Protein AF-A0A933M7L6-F1 (afdb_monomer_lite)

Foldseek 3Di:
DVPDDDDPVNVVVVVCVVVVDDCVPPDPPPPVNVVVVLCVCCCVCCVVVVDDPVLSVVVVDPVNVVVVVVCPVVVVVVVVVVVD

Radius of gyration: 23.64 Å; chains: 1; bounding box: 44×35×56 Å

Sequence (84 aa):
RRFGAMDEAEATARAHIFLDQKTDWIKEGTVDTRKQWHNLKYFTWVEQQEKSVDELNAQLDPEWWLREQARVSEIDMKLAAARG

Structure (mmCIF, N/CA/C/O backbone):
data_AF-A0A933M7L6-F1
#
_entry.id   AF-A0A933M7L6-F1
#
loop_
_atom_site.group_PDB
_atom_site.id
_atom_site.type_symbol
_atom_site.label_atom_id
_atom_site.label_alt_id
_atom_site.label_comp_id
_atom_site.label_asym_id
_atom_site.label_entity_id
_atom_site.label_seq_id
_atom_site.pdbx_PDB_ins_code
_atom_site.Cartn_x
_atom_site.Cartn_y
_atom_site.Cartn_z
_atom_site.occupancy
_atom_site.B_iso_or_equiv
_atom_site.auth_seq_id
_atom_site.auth_comp_id
_atom_site.auth_asym_id
_atom_site.auth_atom_id
_atom_site.pdbx_PDB_model_num
ATOM 1 N N . ARG A 1 1 ? 9.697 23.981 -32.927 1.00 57.34 1 ARG A N 1
ATOM 2 C CA . ARG A 1 1 ? 10.836 23.274 -33.573 1.00 57.34 1 ARG A CA 1
ATOM 3 C C . ARG A 1 1 ? 11.644 22.366 -32.626 1.00 57.34 1 ARG A C 1
ATOM 5 O O . ARG A 1 1 ? 12.703 21.914 -33.023 1.00 57.34 1 ARG A O 1
ATOM 12 N N . ARG A 1 2 ? 11.183 22.038 -31.408 1.00 70.44 2 ARG A N 1
ATOM 13 C CA . ARG A 1 2 ? 11.999 21.265 -30.447 1.00 70.44 2 ARG A CA 1
ATOM 14 C C . ARG A 1 2 ? 12.215 19.786 -30.828 1.00 70.44 2 ARG A C 1
ATOM 16 O O . ARG A 1 2 ? 13.143 19.185 -30.315 1.00 70.44 2 ARG A O 1
ATOM 23 N N . PHE A 1 3 ? 11.410 19.226 -31.736 1.00 73.12 3 PHE A N 1
ATOM 24 C CA . PHE A 1 3 ? 11.412 17.787 -32.044 1.00 73.12 3 PHE A CA 1
ATOM 25 C C . PHE A 1 3 ? 11.405 17.456 -33.549 1.00 73.12 3 PHE A C 1
ATOM 27 O O . PHE A 1 3 ? 10.874 16.423 -33.932 1.00 73.12 3 PHE A O 1
ATOM 34 N N . GLY A 1 4 ? 11.948 18.335 -34.402 1.00 84.44 4 GLY A N 1
ATOM 35 C CA . GLY A 1 4 ? 11.986 18.099 -35.856 1.00 84.44 4 GLY A CA 1
ATOM 36 C C . GLY A 1 4 ? 10.611 18.127 -36.543 1.00 84.44 4 GLY A C 1
ATOM 37 O O . GLY A 1 4 ? 9.620 18.554 -35.944 1.00 84.44 4 GLY A O 1
ATOM 38 N N . ALA A 1 5 ? 10.577 17.745 -37.822 1.00 87.62 5 ALA A N 1
ATOM 39 C CA . ALA A 1 5 ? 9.343 17.486 -38.565 1.00 87.62 5 ALA A CA 1
ATOM 40 C C . ALA A 1 5 ? 8.912 16.029 -38.332 1.00 87.62 5 ALA A C 1
ATOM 42 O O . ALA A 1 5 ? 9.764 15.157 -38.220 1.00 87.62 5 ALA A O 1
ATOM 43 N N . MET A 1 6 ? 7.606 15.775 -38.241 1.00 90.31 6 MET A N 1
ATOM 44 C CA . MET A 1 6 ? 7.072 14.415 -38.126 1.00 90.31 6 MET A CA 1
ATOM 45 C C . MET A 1 6 ? 6.968 13.808 -39.527 1.00 90.31 6 MET A C 1
ATOM 47 O O . MET A 1 6 ? 5.937 13.950 -40.183 1.00 90.31 6 MET A O 1
ATOM 51 N N . ASP A 1 7 ? 8.052 13.206 -40.001 1.00 94.00 7 ASP A N 1
ATOM 52 C CA . ASP A 1 7 ? 8.027 12.381 -41.207 1.00 94.00 7 ASP A CA 1
ATOM 53 C C . ASP A 1 7 ? 7.568 10.947 -40.887 1.00 94.00 7 ASP A C 1
ATOM 55 O O . ASP A 1 7 ? 7.315 10.589 -39.736 1.00 94.00 7 ASP A O 1
ATOM 59 N N . GLU A 1 8 ? 7.393 10.133 -41.925 1.00 93.56 8 GLU A N 1
ATOM 60 C CA . GLU A 1 8 ? 6.894 8.760 -41.798 1.00 93.56 8 GLU A CA 1
ATOM 61 C C . GLU A 1 8 ? 7.808 7.878 -40.932 1.00 93.56 8 GLU A C 1
ATOM 63 O O . GLU A 1 8 ? 7.324 7.049 -40.156 1.00 93.56 8 GLU A O 1
ATOM 68 N N . ALA A 1 9 ? 9.123 8.093 -41.010 1.00 92.81 9 ALA A N 1
ATOM 69 C CA . ALA A 1 9 ? 10.096 7.351 -40.220 1.00 92.81 9 ALA A CA 1
ATOM 70 C C . ALA A 1 9 ? 10.000 7.722 -38.733 1.00 92.81 9 ALA A C 1
ATOM 72 O O . ALA A 1 9 ? 9.922 6.836 -37.880 1.00 92.81 9 ALA A O 1
ATOM 73 N N . GLU A 1 10 ? 9.930 9.016 -38.420 1.00 92.56 10 GLU A N 1
ATOM 74 C CA . GLU A 1 10 ? 9.766 9.512 -37.051 1.00 92.56 10 GLU A CA 1
ATOM 75 C C . GLU A 1 10 ? 8.413 9.093 -36.456 1.00 92.56 10 GLU A C 1
ATOM 77 O O . GLU A 1 10 ? 8.335 8.694 -35.290 1.00 92.56 10 GLU A O 1
ATOM 82 N N . ALA A 1 11 ? 7.343 9.124 -37.257 1.00 93.06 11 ALA A N 1
ATOM 83 C CA . ALA A 1 11 ? 6.023 8.659 -36.837 1.00 93.06 11 ALA A CA 1
ATOM 84 C C . ALA A 1 11 ? 6.034 7.160 -36.503 1.00 93.06 11 ALA A C 1
ATOM 86 O O . ALA A 1 11 ? 5.509 6.757 -35.461 1.00 93.06 11 ALA A O 1
ATOM 87 N N . THR A 1 12 ? 6.683 6.350 -37.342 1.00 94.44 12 THR A N 1
ATOM 88 C CA . THR A 1 12 ? 6.829 4.905 -37.129 1.00 94.44 12 THR A CA 1
ATOM 89 C C . THR A 1 12 ? 7.642 4.618 -35.868 1.00 94.44 12 THR A C 1
ATOM 91 O O . THR A 1 12 ? 7.185 3.879 -34.996 1.00 94.44 12 THR A O 1
ATOM 94 N N . ALA A 1 13 ? 8.799 5.266 -35.703 1.00 92.19 13 ALA A N 1
ATOM 95 C CA . ALA A 1 13 ? 9.646 5.095 -34.522 1.00 92.19 13 ALA A CA 1
ATOM 96 C C . ALA A 1 13 ? 8.905 5.439 -33.218 1.00 92.19 13 ALA A C 1
ATOM 98 O O . ALA A 1 13 ? 9.010 4.713 -32.228 1.00 92.19 13 ALA A O 1
ATOM 99 N N . ARG A 1 14 ? 8.097 6.508 -33.212 1.00 91.62 14 ARG A N 1
ATOM 100 C CA . ARG A 1 14 ? 7.278 6.868 -32.043 1.00 91.62 14 ARG A CA 1
ATOM 101 C C . ARG A 1 14 ? 6.124 5.909 -31.798 1.00 91.62 14 ARG A C 1
ATOM 103 O O . ARG A 1 14 ? 5.807 5.658 -30.640 1.00 91.62 14 ARG A O 1
ATOM 110 N N . ALA A 1 15 ? 5.499 5.372 -32.843 1.00 94.06 15 ALA A N 1
ATOM 111 C CA . ALA A 1 15 ? 4.454 4.367 -32.680 1.00 94.06 15 ALA A CA 1
ATOM 112 C C . ALA A 1 15 ? 5.004 3.112 -31.983 1.00 94.06 15 ALA A C 1
ATOM 114 O O . ALA A 1 15 ? 4.377 2.601 -31.053 1.00 94.06 15 ALA A O 1
ATOM 115 N N . HIS A 1 16 ? 6.217 2.684 -32.342 1.00 94.12 16 HIS A N 1
ATOM 116 C CA . HIS A 1 16 ? 6.888 1.543 -31.715 1.00 94.12 16 HIS A CA 1
ATOM 117 C C . HIS A 1 16 ? 7.184 1.727 -30.223 1.00 94.12 16 HIS A C 1
ATOM 119 O O . HIS A 1 16 ? 7.175 0.742 -29.491 1.00 94.12 16 HIS A O 1
ATOM 125 N N . ILE A 1 17 ? 7.311 2.966 -29.723 1.00 92.06 17 ILE A N 1
ATOM 126 C CA . ILE A 1 17 ? 7.374 3.215 -28.270 1.00 92.06 17 ILE A CA 1
ATOM 127 C C . ILE A 1 17 ? 6.164 2.597 -27.571 1.00 92.06 17 ILE A C 1
ATOM 129 O O . ILE A 1 17 ? 6.324 2.057 -26.488 1.00 92.06 17 ILE A O 1
ATOM 133 N N . PHE A 1 18 ? 4.973 2.645 -28.166 1.00 90.56 18 PHE A N 1
ATOM 134 C CA . PHE A 1 18 ? 3.765 2.076 -27.569 1.00 90.56 18 PHE A CA 1
ATOM 135 C C . PHE A 1 18 ? 3.537 0.617 -27.970 1.00 90.56 18 PHE A C 1
ATOM 137 O O . PHE A 1 18 ? 3.044 -0.161 -27.159 1.00 90.56 18 PHE A O 1
ATOM 144 N N . LEU A 1 19 ? 3.886 0.245 -29.204 1.00 93.44 19 LEU A N 1
ATOM 145 C CA . LEU A 1 19 ? 3.626 -1.097 -29.735 1.00 93.44 19 LEU A CA 1
ATOM 146 C C . LEU A 1 19 ? 4.601 -2.154 -29.205 1.00 93.44 19 LEU A C 1
ATOM 148 O O . LEU A 1 19 ? 4.204 -3.301 -29.026 1.00 93.44 19 LEU A O 1
ATOM 152 N N . ASP A 1 20 ? 5.839 -1.768 -28.894 1.00 94.25 20 ASP A N 1
ATOM 153 C CA . ASP A 1 20 ? 6.877 -2.692 -28.417 1.00 94.25 20 ASP A CA 1
ATOM 154 C C . ASP A 1 20 ? 6.915 -2.779 -26.880 1.00 94.25 20 ASP A C 1
ATOM 156 O O . ASP A 1 20 ? 7.875 -3.276 -26.281 1.00 94.25 20 ASP A O 1
ATOM 160 N N . GLN A 1 21 ? 5.871 -2.272 -26.223 1.00 92.62 21 GLN A N 1
ATOM 161 C CA . GLN A 1 21 ? 5.729 -2.326 -24.780 1.00 92.62 21 GLN A CA 1
ATOM 162 C C . GLN A 1 21 ? 5.593 -3.782 -24.301 1.00 92.62 21 GLN A C 1
ATOM 164 O O . GLN A 1 21 ? 4.693 -4.517 -24.700 1.00 92.62 21 GLN A O 1
ATOM 169 N N . LYS A 1 22 ? 6.527 -4.196 -23.442 1.00 93.06 22 LYS A N 1
ATOM 170 C CA . LYS A 1 22 ? 6.596 -5.535 -22.845 1.00 93.06 22 LYS A CA 1
ATOM 171 C C . LYS A 1 22 ? 5.658 -5.662 -21.638 1.00 93.06 22 LYS A C 1
ATOM 173 O O . LYS A 1 22 ? 4.814 -4.819 -21.391 1.00 93.06 22 LYS A O 1
ATOM 178 N N . THR A 1 23 ? 5.735 -6.762 -20.899 1.00 91.69 23 THR A N 1
ATOM 179 C CA . THR A 1 23 ? 4.886 -7.000 -19.716 1.00 91.69 23 THR A CA 1
ATOM 180 C C . THR A 1 23 ? 5.692 -7.111 -18.428 1.00 91.69 23 THR A C 1
ATOM 182 O O . THR A 1 23 ? 5.155 -7.485 -17.392 1.00 91.69 23 THR A O 1
ATOM 185 N N . ASP A 1 24 ? 6.982 -6.786 -18.461 1.00 89.94 24 ASP A N 1
ATOM 186 C CA . ASP A 1 24 ? 7.914 -6.897 -17.336 1.00 89.94 24 ASP A CA 1
ATOM 187 C C . ASP A 1 24 ? 7.606 -5.932 -16.178 1.00 89.94 24 ASP A C 1
ATOM 189 O O . ASP A 1 24 ? 8.018 -6.180 -15.045 1.00 89.94 24 ASP A O 1
ATOM 193 N N . TRP A 1 25 ? 6.825 -4.873 -16.415 1.00 87.06 25 TRP A N 1
ATOM 194 C CA . TRP A 1 25 ? 6.290 -4.007 -15.355 1.00 87.06 25 TRP A CA 1
ATOM 195 C C . TRP A 1 25 ? 5.020 -4.538 -14.686 1.00 87.06 25 TRP A C 1
ATOM 197 O O . TRP A 1 25 ? 4.603 -3.991 -13.659 1.00 87.06 25 TRP A O 1
ATOM 207 N N . ILE A 1 26 ? 4.376 -5.565 -15.247 1.00 90.25 26 ILE A N 1
ATOM 208 C CA . ILE A 1 26 ? 3.191 -6.166 -14.637 1.00 90.25 26 ILE A CA 1
ATOM 209 C C . ILE A 1 26 ? 3.650 -6.992 -13.436 1.00 90.25 26 ILE A C 1
ATOM 211 O O . ILE A 1 26 ? 4.421 -7.940 -13.561 1.00 90.25 26 ILE A O 1
ATOM 215 N N . LYS A 1 27 ? 3.169 -6.624 -12.246 1.00 90.12 27 LYS A N 1
ATOM 216 C CA . LYS A 1 27 ? 3.427 -7.374 -11.015 1.00 90.12 27 LYS A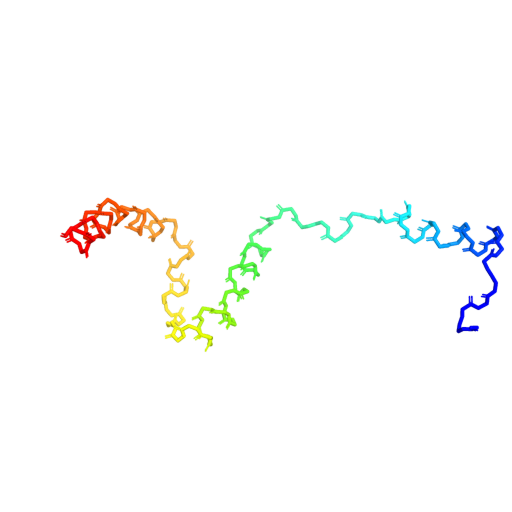 CA 1
ATOM 217 C C . LYS A 1 27 ? 2.199 -8.206 -10.650 1.00 90.12 27 LYS A C 1
ATOM 219 O O . LYS A 1 27 ? 1.173 -7.647 -10.278 1.00 90.12 27 LYS A O 1
ATOM 224 N N . GLU A 1 28 ? 2.346 -9.529 -10.649 1.00 88.44 28 GLU A N 1
ATOM 225 C CA . GLU A 1 28 ? 1.293 -10.532 -10.367 1.00 88.44 28 GLU A CA 1
ATOM 226 C C . GLU A 1 28 ? 0.822 -10.584 -8.894 1.00 88.44 28 GLU A C 1
ATOM 228 O O . GLU A 1 28 ? 0.212 -11.552 -8.447 1.00 88.44 28 GLU A O 1
ATOM 233 N N . GLY A 1 29 ? 1.131 -9.570 -8.079 1.00 91.19 29 GLY A N 1
ATOM 234 C CA . GLY A 1 29 ? 0.691 -9.542 -6.681 1.00 91.19 29 GLY A CA 1
ATOM 235 C C . GLY A 1 29 ? 1.327 -10.629 -5.805 1.00 91.19 29 GLY A C 1
ATOM 236 O O . GLY A 1 29 ? 0.679 -11.150 -4.896 1.00 91.19 29 GLY A O 1
ATOM 237 N N . THR A 1 30 ? 2.604 -10.952 -6.038 1.00 93.88 30 THR A N 1
ATOM 238 C CA . THR A 1 30 ? 3.403 -11.799 -5.134 1.00 93.88 30 THR A CA 1
ATOM 239 C C . THR A 1 30 ? 3.390 -11.258 -3.699 1.00 93.88 30 THR A C 1
ATOM 241 O O . THR A 1 30 ? 3.087 -10.085 -3.468 1.00 93.88 30 THR A O 1
ATOM 244 N N . VAL A 1 31 ? 3.765 -12.083 -2.716 1.00 92.25 31 VAL A N 1
ATOM 245 C CA . VAL A 1 31 ? 3.837 -11.664 -1.301 1.00 92.25 31 VAL A CA 1
ATOM 246 C C . VAL A 1 31 ? 4.641 -10.368 -1.135 1.00 92.25 31 VAL A C 1
ATOM 248 O O . VAL A 1 31 ? 4.187 -9.446 -0.460 1.00 92.25 31 VAL A O 1
ATOM 251 N N . ASP A 1 32 ? 5.786 -10.252 -1.806 1.00 92.88 32 ASP A N 1
ATOM 252 C CA . ASP A 1 32 ? 6.628 -9.054 -1.726 1.00 92.88 32 ASP A CA 1
ATOM 253 C C . ASP A 1 32 ? 5.999 -7.845 -2.418 1.00 92.88 32 ASP A C 1
ATOM 255 O O . ASP A 1 32 ? 6.065 -6.732 -1.899 1.00 92.88 32 ASP A O 1
ATOM 259 N N . THR A 1 33 ? 5.319 -8.057 -3.547 1.00 94.38 33 THR A N 1
ATOM 260 C CA . THR A 1 33 ? 4.565 -6.996 -4.228 1.00 94.38 33 THR A CA 1
ATOM 261 C C . THR A 1 33 ? 3.454 -6.458 -3.326 1.00 94.38 33 THR A C 1
ATOM 263 O O . THR A 1 33 ? 3.300 -5.246 -3.185 1.00 94.38 33 THR A O 1
ATOM 266 N N . ARG A 1 34 ? 2.716 -7.342 -2.645 1.00 93.12 34 ARG A N 1
ATOM 267 C CA . ARG A 1 34 ? 1.645 -6.949 -1.716 1.00 93.12 34 ARG A CA 1
ATOM 268 C C . ARG A 1 34 ? 2.188 -6.195 -0.503 1.00 93.12 34 ARG A C 1
ATOM 270 O O . ARG A 1 34 ? 1.567 -5.222 -0.081 1.00 93.12 34 ARG A O 1
ATOM 277 N N . LYS A 1 35 ? 3.359 -6.579 0.018 1.00 93.75 35 LYS A N 1
ATOM 278 C CA . LYS A 1 35 ? 4.057 -5.824 1.075 1.00 93.75 35 LYS A CA 1
ATOM 279 C C . LYS A 1 35 ? 4.492 -4.437 0.597 1.00 93.75 35 LYS A C 1
ATOM 281 O O . LYS A 1 35 ? 4.288 -3.464 1.316 1.00 93.75 35 LYS A O 1
ATOM 286 N N . GLN A 1 36 ? 5.036 -4.325 -0.619 1.00 93.44 36 GLN A N 1
ATOM 287 C CA . GLN A 1 36 ? 5.377 -3.026 -1.214 1.00 93.44 36 GLN A CA 1
ATOM 288 C C . GLN A 1 36 ? 4.139 -2.129 -1.298 1.00 93.44 36 GLN A C 1
ATOM 290 O O . GLN A 1 36 ? 4.177 -1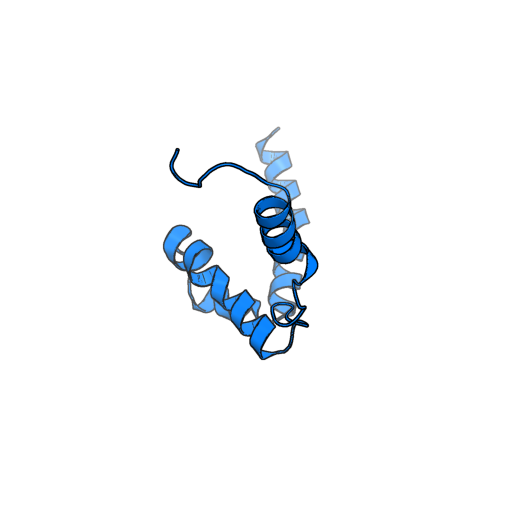.003 -0.811 1.00 93.44 36 GLN A O 1
ATOM 295 N N . TRP A 1 37 ? 3.028 -2.641 -1.839 1.00 93.25 37 TRP A N 1
ATOM 296 C CA . TRP A 1 37 ? 1.767 -1.898 -1.921 1.00 93.25 37 TRP A CA 1
ATOM 297 C C . TRP A 1 37 ? 1.224 -1.489 -0.552 1.00 93.25 37 TRP A C 1
ATOM 299 O O . TRP A 1 37 ? 0.758 -0.364 -0.398 1.00 93.25 37 TRP A O 1
ATOM 309 N N . HIS A 1 38 ? 1.314 -2.364 0.451 1.00 94.56 38 HIS A N 1
ATOM 310 C CA . HIS A 1 38 ? 0.925 -2.030 1.818 1.00 94.56 38 HIS A CA 1
ATOM 311 C C . HIS A 1 38 ? 1.720 -0.829 2.351 1.00 94.56 38 HIS A C 1
ATOM 313 O O . HIS A 1 38 ? 1.128 0.117 2.870 1.00 94.56 38 HIS A O 1
ATOM 319 N N . ASN A 1 39 ? 3.039 -0.833 2.150 1.00 95.06 39 ASN A N 1
ATOM 320 C CA . ASN A 1 39 ? 3.931 0.218 2.636 1.00 95.06 39 ASN A CA 1
ATOM 321 C C . ASN A 1 39 ? 3.779 1.553 1.890 1.00 95.06 39 ASN A C 1
ATOM 323 O O . ASN A 1 39 ? 4.151 2.585 2.442 1.00 95.06 39 ASN A O 1
ATOM 327 N N . LEU A 1 40 ? 3.184 1.581 0.688 1.00 94.88 40 LEU A N 1
ATOM 328 C CA . LEU A 1 40 ? 2.883 2.844 -0.009 1.00 94.88 40 LEU A CA 1
ATOM 329 C C . LEU A 1 40 ? 1.976 3.766 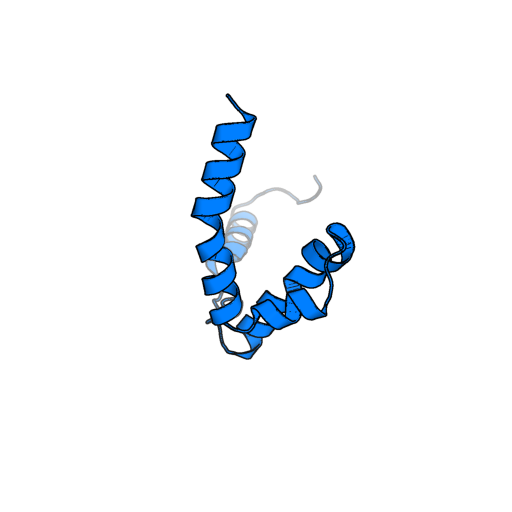0.818 1.00 94.88 40 LEU A C 1
ATOM 331 O O . LEU A 1 40 ? 2.049 4.985 0.675 1.00 94.88 40 LEU A O 1
ATOM 335 N N . LYS A 1 41 ? 1.164 3.198 1.719 1.00 94.75 41 LYS A N 1
ATOM 336 C CA . LYS A 1 41 ? 0.300 3.960 2.627 1.00 94.75 41 LYS A CA 1
ATOM 337 C C . LYS A 1 41 ? 1.079 4.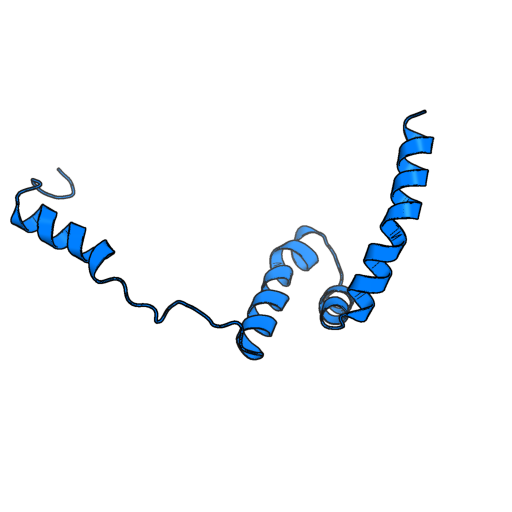809 3.629 1.00 94.75 41 LYS A C 1
ATOM 339 O O . LYS A 1 41 ? 0.487 5.725 4.179 1.00 94.75 41 LYS A O 1
ATOM 344 N N . TYR A 1 42 ? 2.370 4.562 3.857 1.00 96.75 42 TYR A N 1
ATOM 345 C CA . TYR A 1 42 ? 3.171 5.320 4.821 1.00 96.75 42 TYR A CA 1
ATOM 346 C C . TYR A 1 42 ? 3.083 6.839 4.589 1.00 96.75 42 TYR A C 1
ATOM 348 O O . TYR A 1 42 ? 2.710 7.580 5.493 1.00 96.75 42 TYR A O 1
ATOM 356 N N . PHE A 1 43 ? 3.297 7.298 3.353 1.00 95.06 43 PHE A N 1
ATOM 357 C CA . PHE A 1 43 ? 3.278 8.730 3.031 1.00 95.06 43 PHE A CA 1
ATOM 358 C C . PHE A 1 43 ? 1.905 9.370 3.258 1.00 95.06 43 PHE A C 1
ATOM 360 O O . PHE A 1 43 ? 1.787 10.449 3.827 1.00 95.06 43 PHE A O 1
ATOM 367 N N . THR A 1 44 ? 0.830 8.714 2.829 1.00 93.50 44 THR A N 1
ATOM 368 C CA . THR A 1 44 ? -0.509 9.315 2.891 1.00 93.50 44 THR A CA 1
ATOM 369 C C . THR A 1 44 ? -1.212 9.089 4.225 1.00 93.50 44 THR A C 1
ATOM 371 O O . THR A 1 44 ? -2.057 9.886 4.610 1.00 93.50 44 THR A O 1
ATOM 374 N N . TRP A 1 45 ? -0.932 7.984 4.910 1.00 94.44 45 TRP A N 1
ATOM 375 C CA . TRP A 1 45 ? -1.626 7.566 6.131 1.00 94.44 45 TRP A CA 1
ATOM 376 C C . TRP A 1 45 ? -0.855 7.998 7.375 1.00 94.44 45 TRP A C 1
ATOM 378 O O . TRP A 1 45 ? -1.416 8.631 8.261 1.00 94.44 45 TRP A O 1
ATOM 388 N N . VAL A 1 46 ? 0.441 7.691 7.426 1.00 96.50 46 VAL A N 1
ATOM 389 C CA . VAL A 1 46 ? 1.272 8.011 8.589 1.00 96.50 46 VAL A CA 1
ATOM 390 C C . VAL A 1 46 ? 1.689 9.474 8.537 1.00 96.50 46 VAL A C 1
ATOM 392 O O . VAL A 1 46 ? 1.375 10.222 9.455 1.00 96.50 46 VAL A O 1
ATOM 395 N N . GLU A 1 47 ? 2.334 9.913 7.454 1.00 95.25 47 GLU A N 1
ATOM 396 C CA . GLU A 1 47 ? 2.881 11.276 7.410 1.00 95.25 47 GLU A CA 1
ATOM 397 C C . GLU A 1 47 ? 1.801 12.349 7.225 1.00 95.25 47 GLU A C 1
ATOM 399 O O . GLU A 1 47 ? 1.818 13.356 7.924 1.00 95.25 47 GLU A O 1
ATOM 404 N N . GLN A 1 48 ? 0.857 12.156 6.296 1.00 97.06 48 GLN A N 1
ATOM 405 C CA . GLN A 1 48 ? -0.147 13.187 5.986 1.00 97.06 48 GLN A CA 1
ATOM 406 C C . GLN A 1 48 ? -1.385 13.150 6.890 1.00 97.06 48 GLN A C 1
ATOM 408 O O . GLN A 1 48 ? -1.969 14.197 7.153 1.00 97.06 48 GLN A O 1
ATOM 413 N N . GLN A 1 49 ? -1.821 11.964 7.327 1.00 96.62 49 GLN A N 1
ATOM 414 C CA . GLN A 1 49 ? -3.015 11.796 8.173 1.00 96.62 49 GLN A CA 1
ATOM 415 C C . GLN A 1 49 ? -2.671 11.553 9.652 1.00 96.62 49 GLN A C 1
ATOM 417 O O . GLN A 1 49 ? -3.574 11.269 10.439 1.00 96.62 49 GLN A O 1
ATOM 422 N N . GLU A 1 50 ? -1.387 11.651 10.019 1.00 96.94 50 GLU A N 1
ATOM 423 C CA . GLU A 1 50 ? -0.877 11.521 11.393 1.00 96.94 50 GLU A CA 1
ATOM 424 C C . GLU A 1 50 ? -1.281 10.205 12.088 1.00 96.94 50 GLU A C 1
ATOM 426 O O . GLU A 1 50 ? -1.449 10.135 13.308 1.00 96.94 50 GLU A O 1
ATOM 431 N N . LYS A 1 51 ? -1.459 9.130 11.313 1.00 96.75 51 LYS A N 1
ATOM 432 C CA . LYS A 1 51 ? -1.775 7.798 11.843 1.00 96.75 51 LYS A CA 1
ATOM 433 C C . LYS A 1 51 ? -0.517 7.092 12.323 1.00 96.75 51 LYS A C 1
ATOM 435 O O . LYS A 1 51 ? 0.583 7.359 11.847 1.00 96.75 51 LYS A O 1
ATOM 440 N N . SER A 1 52 ? -0.663 6.142 13.241 1.00 97.44 52 SER A N 1
ATOM 441 C CA . SER A 1 52 ? 0.500 5.409 13.740 1.00 97.44 52 SER A CA 1
ATOM 442 C C . SER A 1 52 ? 0.977 4.348 12.746 1.00 97.44 52 SER A C 1
ATOM 444 O O . SER A 1 52 ? 0.200 3.744 11.999 1.00 97.44 52 SER A O 1
ATOM 446 N N . VAL A 1 53 ? 2.282 4.079 12.776 1.00 96.69 53 VAL A N 1
ATOM 447 C CA . VAL A 1 53 ? 2.880 2.951 12.047 1.00 96.69 53 VAL A CA 1
ATOM 448 C C . VAL A 1 53 ? 2.326 1.617 12.560 1.00 96.69 53 VAL A C 1
ATOM 450 O O . VAL A 1 53 ? 2.139 0.690 11.777 1.00 96.69 53 VAL A O 1
ATOM 453 N N . ASP A 1 54 ? 1.999 1.527 13.850 1.00 97.19 54 ASP A N 1
ATOM 454 C CA . ASP A 1 54 ? 1.391 0.333 14.444 1.00 97.19 54 ASP A CA 1
ATOM 455 C C . ASP A 1 54 ? -0.002 0.054 13.868 1.00 97.19 54 ASP A C 1
ATOM 457 O O . ASP A 1 54 ? -0.315 -1.088 13.531 1.00 97.19 54 ASP A O 1
ATOM 461 N N . GLU A 1 55 ? -0.822 1.094 13.686 1.00 96.00 55 GLU A N 1
ATOM 462 C CA . GLU A 1 55 ? -2.127 0.974 13.033 1.00 96.00 55 GLU A CA 1
ATOM 463 C C . GLU A 1 55 ? -1.970 0.564 11.567 1.00 96.00 55 GLU A C 1
ATOM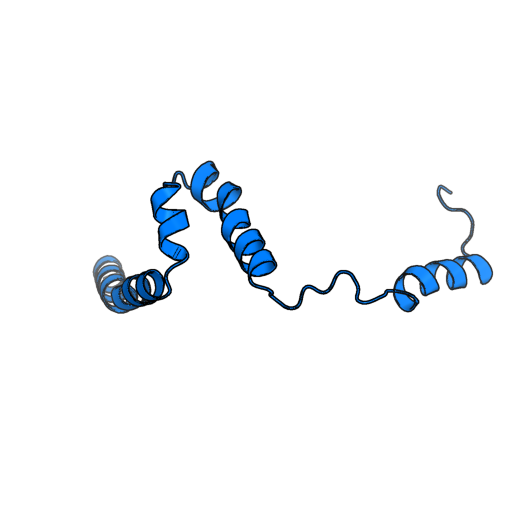 465 O O . GLU A 1 55 ? -2.709 -0.300 11.094 1.00 96.00 55 GLU A O 1
ATOM 470 N N . LEU A 1 56 ? -0.985 1.126 10.856 1.00 96.06 56 LEU A N 1
ATOM 471 C CA . LEU A 1 56 ? -0.667 0.704 9.493 1.00 96.06 56 LEU A CA 1
ATOM 472 C C . LEU A 1 56 ? -0.309 -0.790 9.454 1.00 96.06 56 LEU A C 1
ATOM 474 O O . LEU A 1 56 ? -0.925 -1.533 8.692 1.00 96.06 56 LEU A O 1
ATOM 478 N N . ASN A 1 57 ? 0.609 -1.247 10.307 1.00 96.56 57 ASN A N 1
ATOM 479 C CA . ASN A 1 57 ? 1.029 -2.649 10.369 1.00 96.56 57 ASN A CA 1
ATOM 480 C C . ASN A 1 57 ? -0.126 -3.593 10.726 1.00 96.56 57 ASN A C 1
ATOM 482 O O . ASN A 1 57 ? -0.218 -4.690 10.172 1.00 96.56 57 ASN A O 1
ATOM 486 N N . ALA A 1 58 ? -1.041 -3.167 11.600 1.00 96.88 58 ALA A N 1
ATOM 487 C CA . ALA A 1 58 ? -2.213 -3.958 11.961 1.00 96.88 58 ALA A CA 1
ATOM 488 C C . ALA A 1 58 ? -3.113 -4.271 10.748 1.00 96.88 58 ALA A C 1
ATOM 490 O O . ALA A 1 58 ? -3.734 -5.331 10.706 1.00 96.88 58 ALA A O 1
ATOM 491 N N . GLN A 1 59 ? -3.119 -3.418 9.716 1.00 95.38 59 GLN A N 1
ATOM 492 C CA . GLN A 1 59 ? -3.872 -3.642 8.473 1.00 95.38 59 GLN A CA 1
ATOM 493 C C . GLN A 1 59 ? -3.307 -4.769 7.586 1.00 95.38 59 GLN A C 1
ATOM 495 O O . GLN A 1 59 ? -3.881 -5.037 6.524 1.00 95.38 59 GLN A O 1
ATOM 500 N N . LEU A 1 60 ? -2.174 -5.392 7.942 1.00 94.19 60 LEU A N 1
ATOM 501 C CA . LEU A 1 60 ? -1.703 -6.624 7.288 1.00 94.19 60 LEU A CA 1
ATOM 502 C C . LEU A 1 60 ? -2.606 -7.821 7.610 1.00 94.19 60 LEU A C 1
ATOM 504 O O . LEU A 1 60 ? -2.689 -8.745 6.800 1.00 94.19 60 LEU A O 1
ATOM 508 N N . ASP A 1 61 ? -3.268 -7.797 8.766 1.00 96.00 61 ASP A N 1
ATOM 509 C CA . ASP A 1 61 ? -4.196 -8.834 9.202 1.00 96.00 61 ASP A CA 1
ATOM 510 C C . ASP A 1 61 ? -5.593 -8.595 8.591 1.00 96.00 61 ASP A C 1
ATOM 512 O O . ASP A 1 61 ? -6.186 -7.532 8.813 1.00 96.00 61 ASP A O 1
ATOM 516 N N . PRO A 1 62 ? -6.160 -9.559 7.837 1.00 95.19 62 PRO A N 1
ATOM 517 C CA . PRO A 1 62 ? -7.530 -9.471 7.333 1.00 95.19 62 PRO A CA 1
ATOM 518 C C . PRO A 1 62 ? -8.581 -9.197 8.418 1.00 95.19 62 PRO A C 1
ATOM 520 O O . PRO A 1 62 ? -9.553 -8.487 8.152 1.00 95.19 62 PRO A O 1
ATOM 523 N N . GLU A 1 63 ? -8.379 -9.691 9.642 1.00 97.44 63 GLU A N 1
ATOM 524 C CA . GLU A 1 63 ? -9.308 -9.476 10.759 1.00 97.44 63 GLU A CA 1
ATOM 525 C C . GLU A 1 63 ? -9.431 -7.998 11.142 1.00 97.44 63 GLU A C 1
ATOM 527 O O . GLU A 1 63 ? -10.490 -7.554 11.591 1.00 97.44 63 GLU A O 1
ATOM 532 N N . TRP A 1 64 ? -8.377 -7.201 10.937 1.00 97.00 64 TRP A N 1
ATOM 533 C CA . TRP A 1 64 ? -8.445 -5.754 11.139 1.00 97.00 64 TRP A CA 1
ATOM 534 C C . TRP A 1 64 ? -9.520 -5.128 10.247 1.00 97.00 64 TRP A C 1
ATOM 536 O O . TRP A 1 64 ? -10.353 -4.358 10.724 1.00 97.00 64 TRP A O 1
ATOM 546 N N . TRP A 1 65 ? -9.556 -5.525 8.973 1.00 96.31 65 TRP A N 1
ATOM 547 C CA . TRP A 1 65 ? -10.516 -5.002 8.003 1.00 96.31 65 TRP A CA 1
ATOM 548 C C . TRP A 1 65 ? -11.940 -5.482 8.270 1.00 96.31 65 TRP A C 1
ATOM 550 O O . TRP A 1 65 ? -12.873 -4.703 8.085 1.00 96.31 65 TRP A O 1
ATOM 560 N N . LEU A 1 66 ? -12.118 -6.720 8.738 1.00 97.56 66 LEU A N 1
ATOM 561 C CA . LEU A 1 66 ? -13.435 -7.231 9.132 1.00 97.56 66 LEU A CA 1
ATOM 562 C C . LEU A 1 66 ? -14.013 -6.437 10.309 1.00 97.56 66 LEU A C 1
ATOM 564 O O . LEU A 1 66 ? -15.176 -6.031 10.269 1.00 97.56 66 LEU A O 1
ATOM 568 N N . ARG A 1 67 ? -13.192 -6.150 11.327 1.00 97.12 67 ARG A N 1
ATOM 569 C CA . ARG A 1 67 ? -13.607 -5.308 12.459 1.00 97.12 67 ARG A CA 1
ATOM 570 C C . ARG A 1 67 ? -13.932 -3.881 12.030 1.00 97.12 67 ARG A C 1
ATOM 572 O O . ARG A 1 67 ? -14.920 -3.327 12.502 1.00 97.12 67 ARG A O 1
ATOM 579 N N . GLU A 1 68 ? -13.140 -3.297 11.134 1.00 95.75 68 GLU A N 1
ATOM 580 C CA . GLU A 1 68 ? -13.380 -1.930 10.664 1.00 95.75 68 GLU A CA 1
ATOM 581 C C . GLU A 1 68 ? -14.670 -1.831 9.836 1.00 95.75 68 GLU A C 1
ATOM 583 O O . GLU A 1 68 ? -15.469 -0.919 10.041 1.00 95.75 68 GLU A O 1
ATOM 588 N N . GLN A 1 69 ? -14.941 -2.816 8.973 1.00 97.00 69 GLN A N 1
ATOM 589 C CA . GLN A 1 69 ? -16.191 -2.888 8.206 1.00 97.00 69 GLN A CA 1
ATOM 590 C C . GLN A 1 69 ? -17.424 -3.070 9.099 1.00 97.00 69 GLN A C 1
ATOM 592 O O . GLN A 1 69 ? -18.477 -2.504 8.809 1.00 97.00 69 GLN A O 1
ATOM 597 N N . ALA A 1 70 ? -17.308 -3.797 10.214 1.00 97.12 70 ALA A N 1
ATOM 598 C CA . ALA A 1 70 ? -18.419 -3.972 11.151 1.00 97.12 70 ALA A CA 1
ATOM 599 C C . ALA A 1 70 ? -18.907 -2.646 11.772 1.00 97.12 70 ALA A C 1
ATOM 601 O O . ALA A 1 70 ? -20.053 -2.556 12.212 1.00 97.12 70 ALA A O 1
ATOM 602 N N . ARG A 1 71 ? -18.070 -1.597 11.772 1.00 97.31 71 ARG A N 1
ATOM 603 C CA . ARG A 1 71 ? -18.409 -0.267 12.306 1.00 97.31 71 ARG A CA 1
ATOM 604 C C . ARG A 1 71 ? -19.286 0.561 11.365 1.00 97.31 71 ARG A C 1
ATOM 606 O O . ARG A 1 71 ? -19.838 1.567 11.806 1.00 97.31 71 ARG A O 1
ATOM 613 N N . VAL A 1 72 ? -19.442 0.160 10.099 1.00 97.38 72 VAL A N 1
ATOM 614 C CA . VAL A 1 72 ? -20.195 0.925 9.085 1.00 97.38 72 VAL A CA 1
ATOM 615 C C . VAL A 1 72 ? -21.625 1.205 9.546 1.00 97.38 72 VAL A C 1
ATOM 617 O O . VAL A 1 72 ? -22.031 2.363 9.572 1.00 97.38 72 VAL A O 1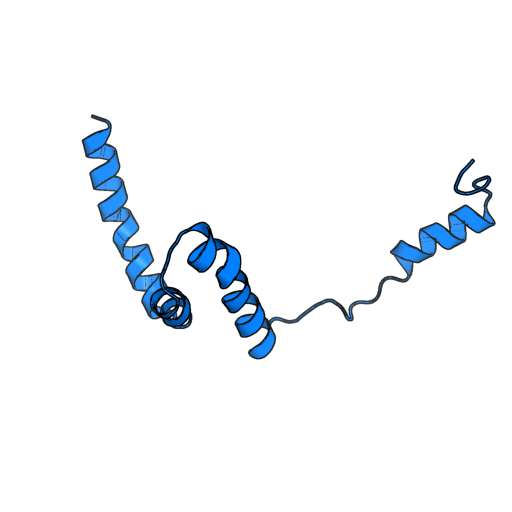
ATOM 620 N N . SER A 1 73 ? -22.351 0.188 10.020 1.00 96.44 73 SER A N 1
ATOM 621 C CA . SER A 1 73 ? -23.737 0.353 10.483 1.00 96.44 73 SER A CA 1
ATOM 622 C C . SER A 1 73 ? -23.862 1.342 11.647 1.00 96.44 73 SER A C 1
ATOM 624 O O . SER A 1 73 ? -24.795 2.141 11.694 1.00 96.44 73 SER A O 1
ATOM 626 N N . GLU A 1 74 ? -22.914 1.315 12.589 1.00 97.12 74 GLU A N 1
ATOM 627 C CA . GLU A 1 74 ? -22.885 2.244 13.725 1.00 97.12 74 GLU A CA 1
ATOM 628 C C . GLU A 1 74 ? -22.626 3.685 13.260 1.00 97.12 74 GLU A C 1
ATOM 630 O O . GLU A 1 74 ? -23.271 4.626 13.731 1.00 97.12 74 GLU A O 1
ATOM 635 N N . ILE A 1 75 ? -21.686 3.864 12.329 1.00 97.31 75 ILE A N 1
ATOM 636 C CA . ILE A 1 75 ? -21.353 5.170 11.754 1.00 97.31 75 ILE A CA 1
ATOM 637 C C . ILE A 1 75 ? -22.557 5.732 10.996 1.00 97.31 75 ILE A C 1
ATOM 639 O O . ILE A 1 75 ? -22.910 6.893 11.205 1.00 97.31 75 ILE A O 1
ATOM 643 N N . ASP A 1 76 ? -23.227 4.913 10.187 1.00 97.50 76 ASP A N 1
ATOM 644 C CA . ASP A 1 76 ? -24.416 5.315 9.434 1.00 97.50 76 ASP A CA 1
ATOM 645 C C . ASP A 1 76 ? -25.542 5.784 10.361 1.00 97.50 76 ASP A C 1
ATOM 647 O O . ASP A 1 76 ? -26.131 6.845 10.136 1.00 97.50 76 ASP A O 1
ATOM 651 N N . MET A 1 77 ? -25.793 5.057 11.456 1.00 97.38 77 MET A N 1
ATOM 652 C CA . MET A 1 77 ? -26.761 5.476 12.475 1.00 97.38 77 MET A CA 1
ATOM 653 C C . MET A 1 77 ? -26.401 6.837 13.084 1.00 97.38 77 MET A C 1
ATOM 655 O O . MET A 1 77 ? -27.265 7.709 13.208 1.00 97.38 77 MET A O 1
ATOM 659 N N . LYS A 1 78 ? -25.127 7.043 13.444 1.00 97.25 78 LYS A N 1
ATOM 660 C CA . LYS A 1 78 ? -24.645 8.316 14.008 1.00 97.25 78 LYS A CA 1
ATOM 661 C C . LYS A 1 78 ? -24.777 9.470 13.014 1.00 97.25 78 LYS A C 1
ATOM 663 O O . LYS A 1 78 ? -25.182 10.564 13.401 1.00 97.25 78 LYS A O 1
ATOM 668 N N . LEU A 1 79 ? -24.472 9.230 11.741 1.00 97.00 79 LEU A N 1
ATOM 669 C CA . LEU A 1 79 ? -24.605 10.226 10.678 1.00 97.00 79 LEU A CA 1
ATOM 670 C C . LEU A 1 79 ? -26.067 10.596 10.419 1.00 97.00 79 LEU A C 1
ATOM 672 O O . LEU A 1 79 ? -26.361 11.775 10.233 1.00 97.00 79 LEU A O 1
ATOM 676 N N . ALA A 1 80 ? -26.977 9.620 10.421 1.00 96.75 80 ALA A N 1
ATOM 677 C CA . ALA A 1 80 ? -28.406 9.876 10.271 1.00 96.75 80 ALA A CA 1
ATOM 678 C C . ALA A 1 80 ? -28.944 10.736 11.425 1.00 96.75 80 ALA A C 1
ATOM 680 O O . ALA A 1 80 ? -29.636 11.719 11.178 1.00 96.75 80 ALA A O 1
ATOM 681 N N . ALA A 1 81 ? -28.559 10.419 12.665 1.00 96.44 81 ALA A N 1
ATOM 682 C CA . ALA A 1 81 ? -28.956 11.186 13.845 1.00 96.44 81 ALA A CA 1
ATOM 683 C C . ALA A 1 81 ? -28.400 12.621 13.852 1.00 96.44 81 ALA A C 1
ATOM 685 O O . ALA A 1 81 ? -29.083 13.525 14.307 1.00 96.44 81 ALA A O 1
ATOM 686 N N . ALA A 1 82 ? -27.183 12.842 13.343 1.00 95.62 82 ALA A N 1
ATOM 687 C CA . ALA A 1 82 ? -26.572 14.174 13.273 1.00 95.62 82 ALA A CA 1
ATOM 688 C C . ALA A 1 82 ? -27.120 15.060 12.136 1.00 95.62 82 ALA A C 1
ATOM 690 O O . ALA A 1 82 ? -26.839 16.258 12.106 1.00 95.62 82 ALA A O 1
ATOM 691 N N . ARG A 1 83 ? -27.826 14.469 11.163 1.00 92.12 83 ARG A N 1
ATOM 692 C CA . ARG A 1 83 ? -28.427 15.169 10.013 1.00 92.12 83 ARG A CA 1
ATOM 693 C C . ARG A 1 83 ? -29.914 15.487 10.202 1.00 92.12 83 ARG A C 1
ATOM 695 O O . ARG A 1 83 ? -30.438 16.264 9.406 1.00 92.12 83 ARG A O 1
ATOM 702 N N . GLY A 1 84 ? -30.574 14.850 11.171 1.00 66.56 84 GLY A N 1
ATOM 703 C CA . GLY A 1 84 ? -31.930 15.191 11.614 1.00 66.56 84 GLY A CA 1
ATOM 704 C C . GLY A 1 84 ? -31.911 16.330 12.619 1.00 66.56 84 GLY A C 1
ATOM 705 O O . GLY A 1 84 ? -32.905 17.086 12.629 1.00 66.56 84 GLY A O 1
#

Secondary structure (DSSP, 8-state):
-TT----HHHHHHHHHHHHT--STT-----HHHHHHHHHTHIIIIIITT---HHHHHHTTSHHHHHHHHHTHHHHHHHHHHHH-

pLDDT: mean 93.1, std 6.58, range [57.34, 97.56]